Protein AF-K9G7H6-F1 (afdb_monomer)

Nearest PDB structures (foldseek):
  8pt8-assembly1_A  TM=5.537E-01  e=4.259E-01  Homo sapiens
  8pt9-assembly2_B  TM=5.452E-01  e=5.013E-01  Homo sapiens
  4yr8-assembly3_C  TM=5.634E-01  e=5.588E-01  Homo sapiens
  6f5e-assembly1_B  TM=5.385E-01  e=5.899E-01  Homo sapiens
  4x21-assembly1_A  TM=5.453E-01  e=1.747E+00  Homo sapiens

Foldseek 3Di:
DCVQQVDDQDDPPPDDPLNRVQSLQQAALDHDDPVCVVVNCVVVVVPPCPDPDRHHYLLCSLCCRQVVDPDDNPDDNVLSVLVSVLVNLQSHPDPVSRDDPVRSCPRCSVVVVVVVD

Secondary structure (DSSP, 8-state):
-HHHHSS-SS--SS--HHHHHHHHHHHSSSPPPHHHHHHHHHHHTT-----SSPPPPHHHHHHHHHHSS-S---S-HHHHHHHHHHHHHH--S-GGGSPPHHHHHTSTHHHHHHTT-

Structure (mmCIF, N/CA/C/O backbone):
data_AF-K9G7H6-F1
#
_entry.id   AF-K9G7H6-F1
#
loop_
_atom_site.group_PDB
_atom_site.id
_atom_site.type_symbol
_atom_site.label_atom_id
_atom_site.label_alt_id
_atom_site.label_comp_id
_atom_site.label_asym_id
_atom_site.label_entity_id
_atom_site.label_seq_id
_atom_site.pdbx_PDB_ins_code
_atom_site.Cartn_x
_atom_site.Cartn_y
_atom_site.Cartn_z
_atom_site.occupancy
_atom_site.B_iso_or_equiv
_atom_site.auth_seq_id
_atom_site.auth_comp_id
_atom_site.auth_asym_id
_atom_site.auth_atom_id
_atom_site.pdbx_PDB_model_num
ATOM 1 N N . MET A 1 1 ? -2.984 7.324 3.554 1.00 57.25 1 MET A N 1
ATOM 2 C CA . MET A 1 1 ? -1.631 7.410 4.145 1.00 57.25 1 MET A CA 1
ATOM 3 C C . MET A 1 1 ? -1.363 8.787 4.736 1.00 57.25 1 MET A C 1
ATOM 5 O O . MET A 1 1 ? -1.233 8.849 5.944 1.00 57.25 1 MET A O 1
ATOM 9 N N . HIS A 1 2 ? -1.431 9.889 3.974 1.00 56.44 2 HIS A N 1
ATOM 10 C CA . HIS A 1 2 ? -1.268 11.248 4.537 1.00 56.44 2 HIS A CA 1
ATOM 11 C C . HIS A 1 2 ? -2.168 11.545 5.757 1.00 56.44 2 HIS A C 1
ATOM 13 O O . HIS A 1 2 ? -1.725 12.176 6.705 1.00 56.44 2 HIS A O 1
ATOM 19 N N . VAL A 1 3 ? -3.401 11.023 5.775 1.00 59.88 3 VAL A N 1
ATOM 20 C CA . VAL A 1 3 ? -4.355 11.214 6.888 1.00 59.88 3 VAL A CA 1
ATOM 21 C C . VAL A 1 3 ? -3.909 10.548 8.198 1.00 59.88 3 VAL A C 1
ATOM 23 O O . VAL A 1 3 ? -4.262 11.036 9.261 1.00 59.88 3 VAL A O 1
ATOM 26 N N . PHE A 1 4 ? -3.130 9.466 8.139 1.00 57.44 4 PHE A N 1
ATOM 27 C CA . PHE A 1 4 ? -2.709 8.727 9.337 1.00 57.44 4 PHE A CA 1
ATOM 28 C C . PHE A 1 4 ? -1.346 9.168 9.855 1.00 57.44 4 PHE A C 1
ATOM 30 O O . PHE A 1 4 ? -1.067 9.022 11.037 1.00 57.44 4 PHE A O 1
ATOM 37 N N . VAL A 1 5 ? -0.496 9.675 8.961 1.00 60.81 5 VAL A N 1
ATOM 38 C CA . VAL A 1 5 ? 0.928 9.823 9.258 1.00 60.81 5 VAL A CA 1
ATOM 39 C C . VAL A 1 5 ? 1.518 11.172 8.845 1.00 60.81 5 VAL A C 1
ATOM 41 O O . VAL A 1 5 ? 2.693 11.439 9.069 1.00 60.81 5 VAL A O 1
ATOM 44 N N . GLY A 1 6 ? 0.726 12.043 8.211 1.00 64.00 6 GLY A N 1
ATOM 45 C CA . GLY A 1 6 ? 1.120 13.403 7.825 1.00 64.00 6 GLY A CA 1
ATOM 46 C C . GLY A 1 6 ? 2.200 13.505 6.739 1.00 64.00 6 GLY A C 1
ATOM 47 O O . GLY A 1 6 ? 2.391 14.584 6.185 1.00 64.00 6 GLY A O 1
ATOM 48 N N . GLN A 1 7 ? 2.862 12.403 6.381 1.00 66.50 7 GLN A N 1
ATOM 49 C CA . GLN A 1 7 ? 3.971 12.345 5.426 1.00 66.50 7 GLN A CA 1
ATOM 50 C C . GLN A 1 7 ? 3.574 11.652 4.109 1.00 66.50 7 GLN A C 1
ATOM 52 O O . GLN A 1 7 ? 2.655 10.819 4.097 1.00 66.50 7 GLN A O 1
ATOM 57 N N . PRO A 1 8 ? 4.222 12.002 2.979 1.00 73.88 8 PRO A N 1
ATOM 58 C CA . PRO A 1 8 ? 4.097 11.238 1.744 1.00 73.88 8 PRO A CA 1
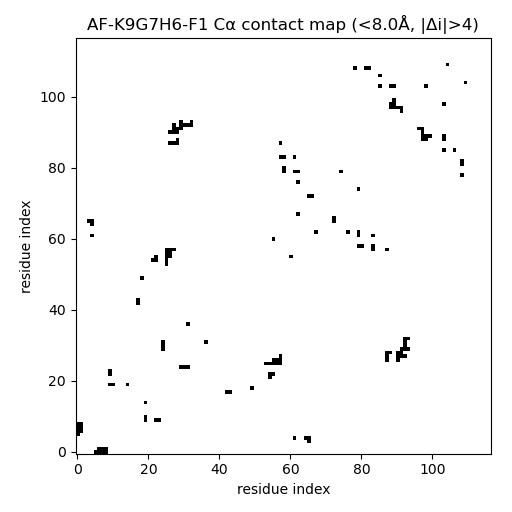ATOM 59 C C . PRO A 1 8 ? 4.720 9.844 1.917 1.00 73.88 8 PRO A C 1
ATOM 61 O O . PRO A 1 8 ? 5.717 9.683 2.611 1.00 73.88 8 PRO A O 1
ATOM 64 N N . THR A 1 9 ? 4.116 8.832 1.291 1.00 72.94 9 THR A N 1
ATOM 65 C CA . THR A 1 9 ? 4.587 7.436 1.367 1.00 72.94 9 THR A CA 1
ATOM 66 C C . THR A 1 9 ? 5.959 7.247 0.721 1.00 72.94 9 THR A C 1
ATOM 68 O O . THR A 1 9 ? 6.755 6.453 1.198 1.00 72.94 9 THR A O 1
ATOM 71 N N . PHE A 1 10 ? 6.240 8.003 -0.340 1.00 79.00 10 PHE A N 1
ATOM 72 C CA . PHE A 1 10 ? 7.533 8.014 -1.018 1.00 79.00 10 PHE A CA 1
ATOM 73 C C . PHE A 1 10 ? 8.230 9.342 -0.755 1.00 79.00 10 PHE A C 1
ATOM 75 O O . PHE A 1 10 ? 7.560 10.375 -0.628 1.00 79.00 10 PHE A O 1
ATOM 82 N N . ASP A 1 11 ? 9.561 9.314 -0.697 1.00 74.19 11 ASP A N 1
ATOM 83 C CA . ASP A 1 11 ? 10.332 10.542 -0.541 1.00 74.19 11 ASP A CA 1
ATOM 84 C C . ASP A 1 11 ? 10.087 11.453 -1.755 1.00 74.19 11 ASP A C 1
ATOM 86 O O . ASP A 1 11 ? 9.886 11.012 -2.885 1.00 74.19 11 ASP A O 1
ATOM 90 N N . THR A 1 12 ? 10.048 12.753 -1.515 1.00 69.19 12 THR A N 1
ATOM 91 C CA . THR A 1 12 ? 9.867 13.765 -2.561 1.00 69.19 12 THR A CA 1
ATOM 92 C C . THR A 1 12 ? 11.101 14.648 -2.714 1.00 69.19 12 THR A C 1
ATOM 94 O O . THR A 1 12 ? 11.203 15.396 -3.688 1.00 69.19 12 THR A O 1
ATOM 97 N N . PHE A 1 13 ? 12.063 14.556 -1.792 1.00 72.38 13 PHE A N 1
ATOM 98 C CA . PHE A 1 13 ? 13.279 15.349 -1.809 1.00 72.38 13 PHE A CA 1
ATOM 99 C C . PHE A 1 13 ? 14.365 14.670 -2.651 1.00 72.38 13 PHE A C 1
ATOM 101 O O . PHE A 1 13 ? 14.787 13.558 -2.361 1.00 72.38 13 PHE A O 1
ATOM 108 N N . MET A 1 14 ? 14.829 15.349 -3.708 1.00 71.88 14 MET A N 1
ATOM 109 C CA . MET A 1 14 ? 15.899 14.872 -4.607 1.00 71.88 14 MET A CA 1
ATOM 110 C C . MET A 1 14 ? 15.669 13.461 -5.188 1.00 71.88 14 MET A C 1
ATOM 112 O O . MET A 1 14 ? 16.621 12.764 -5.535 1.00 71.88 14 MET A O 1
ATOM 116 N N . ILE A 1 15 ? 14.409 13.043 -5.326 1.00 81.25 15 ILE A N 1
ATOM 117 C CA . ILE A 1 15 ? 14.089 11.706 -5.817 1.00 81.25 15 ILE A CA 1
ATOM 118 C C . ILE A 1 15 ? 14.346 11.579 -7.323 1.00 81.25 15 ILE A C 1
ATOM 120 O O . ILE A 1 15 ? 13.907 12.406 -8.127 1.00 81.25 15 ILE A O 1
ATOM 124 N N . THR A 1 16 ? 15.053 10.521 -7.714 1.00 83.56 16 THR A N 1
ATOM 125 C CA . THR A 1 16 ? 15.192 10.103 -9.114 1.00 83.56 16 THR A CA 1
ATOM 126 C C . THR A 1 16 ? 14.151 9.028 -9.433 1.00 83.56 16 THR A C 1
ATOM 128 O O . THR A 1 16 ? 13.677 8.348 -8.520 1.00 83.56 16 THR A O 1
ATOM 131 N N . PRO A 1 17 ? 13.785 8.808 -10.710 1.00 83.88 17 PRO A N 1
ATOM 132 C CA . PRO A 1 17 ? 12.859 7.728 -11.044 1.00 83.88 17 PRO A CA 1
ATOM 133 C C . PRO A 1 17 ? 13.373 6.347 -10.607 1.00 83.88 17 PRO A C 1
ATOM 135 O O . PRO A 1 17 ? 12.574 5.506 -10.211 1.00 83.88 17 PRO A O 1
ATOM 138 N N . THR A 1 18 ? 14.693 6.132 -10.622 1.00 84.31 18 THR A N 1
ATOM 139 C CA . THR A 1 18 ? 15.326 4.903 -10.129 1.00 84.31 18 THR A CA 1
ATOM 140 C C . THR A 1 18 ? 15.118 4.737 -8.624 1.00 84.31 18 THR A C 1
ATOM 142 O O . THR A 1 18 ? 14.618 3.711 -8.172 1.00 84.31 18 THR A O 1
ATOM 145 N N . LEU A 1 19 ? 15.398 5.777 -7.837 1.00 82.56 19 LEU A N 1
ATOM 146 C CA . LEU A 1 19 ? 15.172 5.725 -6.394 1.00 82.56 19 LEU A CA 1
ATOM 147 C C . LEU A 1 19 ? 13.688 5.503 -6.059 1.00 82.56 19 LEU A C 1
ATOM 149 O O . LEU A 1 19 ? 13.369 4.706 -5.181 1.00 82.56 19 LEU A O 1
ATOM 153 N N . LEU A 1 20 ? 12.778 6.143 -6.802 1.00 85.69 20 LEU A N 1
ATOM 154 C CA . LEU A 1 20 ? 11.338 5.956 -6.629 1.00 85.69 20 LEU A CA 1
ATOM 155 C C . LEU A 1 20 ? 10.902 4.516 -6.895 1.00 85.69 20 LEU A C 1
ATOM 157 O O . LEU A 1 20 ? 10.156 3.957 -6.099 1.00 85.69 20 LEU A O 1
ATOM 161 N N . VAL A 1 21 ? 11.344 3.905 -7.995 1.00 87.00 21 VAL A N 1
ATOM 162 C CA . VAL A 1 21 ? 10.975 2.516 -8.298 1.00 87.00 21 VAL A CA 1
ATOM 163 C C . VAL A 1 21 ? 11.550 1.564 -7.250 1.00 87.00 21 VAL A C 1
ATOM 165 O O . VAL A 1 21 ? 10.814 0.691 -6.803 1.00 87.00 21 VAL A O 1
ATOM 168 N N . GLY A 1 22 ? 12.781 1.785 -6.777 1.00 86.94 22 GLY A N 1
ATOM 169 C CA . GLY A 1 22 ? 13.350 1.020 -5.663 1.00 86.94 22 GLY A CA 1
ATOM 170 C C . GLY A 1 22 ? 12.507 1.122 -4.386 1.00 86.94 22 GLY A C 1
ATOM 171 O O . GLY A 1 22 ? 12.145 0.107 -3.801 1.00 86.94 22 GLY A O 1
ATOM 172 N N . GLN A 1 23 ? 12.082 2.332 -4.002 1.00 87.56 23 GLN A N 1
ATOM 173 C CA . GLN A 1 23 ? 11.163 2.526 -2.870 1.00 87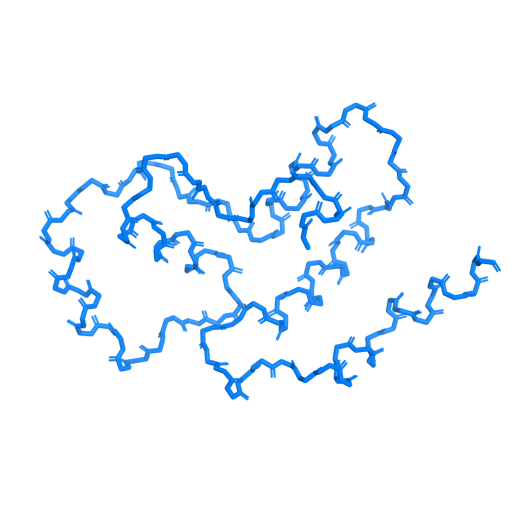.56 23 GLN A CA 1
ATOM 174 C C . GLN A 1 23 ? 9.813 1.830 -3.087 1.00 87.56 23 GLN A C 1
ATOM 176 O O . GLN A 1 23 ? 9.266 1.215 -2.174 1.00 87.56 23 GLN A O 1
ATOM 181 N N . MET A 1 24 ? 9.259 1.912 -4.300 1.00 89.62 24 MET A N 1
ATOM 182 C CA . MET A 1 24 ? 8.011 1.231 -4.636 1.00 89.62 24 MET A CA 1
ATOM 183 C C . MET A 1 24 ? 8.156 -0.291 -4.554 1.00 89.62 24 MET A C 1
ATOM 185 O O . MET A 1 24 ? 7.196 -0.938 -4.155 1.00 89.62 24 MET A O 1
ATOM 189 N N . GLN A 1 25 ? 9.314 -0.856 -4.909 1.00 90.12 25 GLN A N 1
ATOM 190 C CA . GLN A 1 25 ? 9.572 -2.296 -4.825 1.00 90.12 25 GLN A CA 1
ATOM 191 C C . GLN A 1 25 ? 9.606 -2.797 -3.377 1.00 90.12 25 GLN A C 1
ATOM 193 O O . GLN A 1 25 ? 9.017 -3.836 -3.105 1.00 90.12 25 GLN A O 1
ATOM 198 N N . GLU A 1 26 ? 10.208 -2.049 -2.450 1.00 91.38 26 GLU A N 1
ATOM 199 C CA . GLU A 1 26 ? 10.233 -2.426 -1.024 1.00 91.38 26 GLU A CA 1
ATOM 200 C C . GLU A 1 26 ? 8.856 -2.290 -0.345 1.00 91.38 26 GLU A C 1
ATOM 202 O O . GLU A 1 26 ? 8.522 -3.015 0.595 1.00 91.38 26 GLU A O 1
ATOM 207 N N . MET A 1 27 ? 8.026 -1.350 -0.808 1.00 90.56 27 MET A N 1
ATOM 208 C CA . MET A 1 27 ? 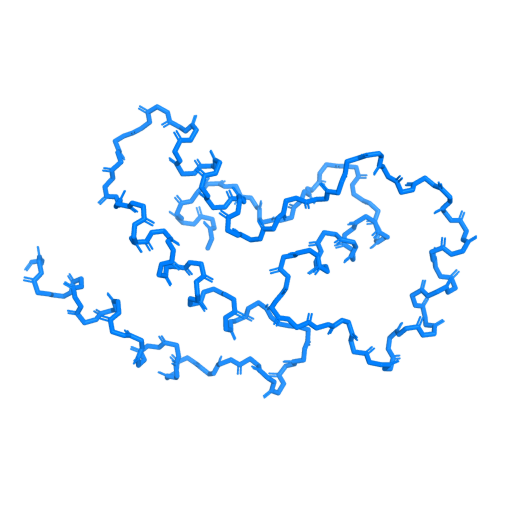6.731 -1.056 -0.183 1.00 90.56 27 MET A CA 1
ATOM 209 C C . MET A 1 27 ? 5.545 -1.798 -0.808 1.00 90.56 27 MET A C 1
ATOM 211 O O . MET A 1 27 ? 4.544 -2.038 -0.124 1.00 90.56 27 MET A O 1
ATOM 215 N N . ALA A 1 28 ? 5.597 -2.113 -2.104 1.00 92.38 28 ALA A N 1
ATOM 216 C CA . ALA A 1 28 ? 4.516 -2.817 -2.782 1.00 92.38 28 ALA A CA 1
ATOM 217 C C . ALA A 1 28 ? 4.401 -4.263 -2.288 1.00 92.38 28 ALA A C 1
ATOM 219 O O . ALA A 1 28 ? 5.369 -4.906 -1.901 1.00 92.38 28 ALA A O 1
ATOM 220 N N . SER A 1 29 ? 3.179 -4.794 -2.303 1.00 92.88 29 SER A N 1
ATOM 221 C CA . SER A 1 29 ? 2.921 -6.183 -1.887 1.00 92.88 29 SER A CA 1
ATOM 222 C C . SER A 1 29 ? 2.999 -7.197 -3.033 1.00 92.88 29 SER A C 1
ATOM 224 O O . SER A 1 29 ? 2.549 -8.334 -2.875 1.00 92.88 29 SER A O 1
ATOM 226 N N . ASP A 1 30 ? 3.477 -6.778 -4.200 1.00 92.88 30 ASP A N 1
ATOM 227 C CA . ASP A 1 30 ? 3.718 -7.604 -5.376 1.00 92.88 30 ASP A CA 1
ATOM 228 C C . ASP A 1 30 ? 5.045 -7.220 -6.035 1.00 92.88 30 ASP A C 1
ATOM 230 O O . ASP A 1 30 ? 5.540 -6.103 -5.882 1.00 92.88 30 ASP A O 1
ATOM 234 N N . ASP A 1 31 ? 5.609 -8.167 -6.780 1.00 91.88 31 ASP A N 1
ATOM 235 C CA . ASP A 1 31 ? 6.841 -7.939 -7.522 1.00 91.88 31 ASP A CA 1
ATOM 236 C C . ASP A 1 31 ? 6.615 -6.970 -8.686 1.00 91.88 31 ASP A C 1
ATOM 238 O O . ASP A 1 31 ? 5.507 -6.820 -9.220 1.00 91.88 31 ASP A O 1
ATOM 242 N N . LEU A 1 32 ? 7.708 -6.355 -9.141 1.00 91.19 32 LEU A N 1
ATOM 243 C CA . LEU A 1 32 ? 7.687 -5.555 -10.355 1.00 91.19 32 LEU A CA 1
ATOM 244 C C . LEU A 1 32 ? 7.179 -6.421 -11.532 1.00 91.19 32 LEU A C 1
ATOM 246 O O . LEU A 1 32 ? 7.658 -7.540 -11.738 1.00 91.19 32 LEU A O 1
ATOM 250 N N . PRO A 1 33 ? 6.217 -5.941 -12.341 1.00 92.12 33 PRO A N 1
ATOM 251 C CA . PRO A 1 33 ? 5.669 -6.738 -13.426 1.00 92.12 33 PRO A CA 1
ATOM 252 C C . PRO A 1 33 ? 6.744 -7.142 -14.434 1.00 92.12 33 PRO A C 1
ATOM 254 O O . PRO A 1 33 ? 7.534 -6.306 -14.867 1.00 92.12 33 PRO A O 1
ATOM 257 N N . ASN A 1 34 ? 6.692 -8.384 -14.928 1.00 90.75 34 ASN A N 1
ATOM 258 C CA . ASN A 1 34 ? 7.694 -8.903 -15.871 1.00 90.75 34 ASN A CA 1
ATOM 259 C C . ASN A 1 34 ? 7.929 -8.020 -17.102 1.00 90.75 34 ASN A C 1
ATOM 261 O O . ASN A 1 34 ? 9.057 -7.869 -17.560 1.00 90.75 34 ASN A O 1
ATOM 265 N N . ARG A 1 35 ? 6.864 -7.381 -17.598 1.00 90.31 35 ARG A N 1
ATOM 266 C CA . ARG A 1 35 ? 6.909 -6.432 -18.723 1.00 90.31 35 ARG A CA 1
ATOM 267 C C . ARG A 1 35 ? 7.760 -5.181 -18.461 1.00 90.31 35 ARG A C 1
ATOM 269 O O . ARG A 1 35 ? 8.041 -4.447 -19.401 1.00 90.31 35 ARG A O 1
ATOM 276 N N . TRP A 1 36 ? 8.082 -4.881 -17.206 1.00 88.88 36 TRP A N 1
ATOM 277 C CA . TRP A 1 36 ? 8.824 -3.689 -16.798 1.00 88.88 36 TRP A CA 1
ATOM 278 C C . TRP A 1 36 ? 10.287 -3.991 -16.472 1.00 88.88 36 TRP A C 1
ATOM 280 O O . TRP A 1 36 ? 11.083 -3.061 -16.540 1.00 88.88 36 TRP A O 1
ATOM 290 N N . HIS A 1 37 ? 10.666 -5.255 -16.231 1.00 87.19 37 HIS A N 1
ATOM 291 C CA . HIS A 1 37 ? 12.056 -5.639 -15.945 1.00 87.19 37 HIS A CA 1
ATOM 292 C C . HIS A 1 37 ? 13.034 -5.174 -17.032 1.00 87.19 37 HIS A C 1
ATOM 294 O O . HIS A 1 37 ? 14.017 -4.524 -16.716 1.00 87.19 37 HIS A O 1
ATOM 300 N N . GLU A 1 38 ? 12.734 -5.377 -18.320 1.00 87.44 38 GLU A N 1
ATOM 301 C CA . GLU A 1 38 ? 13.656 -4.962 -19.395 1.00 87.44 38 GLU A CA 1
ATOM 302 C C . GLU A 1 38 ? 13.891 -3.443 -19.463 1.00 87.44 38 GLU A C 1
ATOM 304 O O . GLU A 1 38 ? 14.951 -2.987 -19.894 1.00 87.44 38 GLU A O 1
ATOM 309 N N . ILE A 1 39 ? 12.879 -2.648 -19.106 1.00 86.38 39 ILE A N 1
ATOM 310 C CA . ILE A 1 39 ? 12.978 -1.183 -19.074 1.00 86.38 39 ILE A CA 1
ATOM 311 C C . ILE A 1 39 ? 13.720 -0.758 -17.807 1.00 86.38 39 ILE A C 1
ATOM 313 O O . ILE A 1 39 ? 14.563 0.135 -17.860 1.00 86.38 39 ILE A O 1
ATOM 317 N N . TRP A 1 40 ? 13.423 -1.427 -16.694 1.00 85.25 40 TRP A N 1
ATOM 318 C CA . TRP A 1 40 ? 14.056 -1.208 -15.407 1.00 85.25 40 TRP A CA 1
ATOM 319 C C . TRP A 1 40 ? 15.554 -1.503 -15.447 1.00 85.25 40 TRP A C 1
ATOM 321 O O . TRP A 1 40 ? 16.342 -0.628 -15.112 1.00 85.25 40 TRP A O 1
ATOM 331 N N . ASP A 1 41 ? 15.961 -2.659 -15.966 1.00 84.25 41 ASP A N 1
ATOM 332 C CA . ASP A 1 41 ? 17.365 -3.071 -16.050 1.00 84.25 41 ASP A CA 1
ATOM 333 C C . ASP A 1 41 ? 18.204 -2.087 -16.875 1.00 84.25 41 ASP A C 1
ATOM 335 O O . ASP A 1 41 ? 19.336 -1.772 -16.514 1.00 84.25 41 ASP A O 1
ATOM 339 N N . LYS A 1 42 ? 17.636 -1.535 -17.956 1.00 84.19 42 LYS A N 1
ATOM 340 C CA . LYS A 1 42 ? 18.294 -0.490 -18.759 1.00 84.19 42 LYS A CA 1
ATOM 341 C C . LYS A 1 42 ? 18.468 0.816 -17.993 1.00 84.19 42 LYS A C 1
ATOM 343 O O . LYS A 1 42 ? 19.444 1.513 -18.219 1.00 84.19 42 LYS A O 1
ATOM 348 N N . MET A 1 43 ? 17.515 1.159 -17.131 1.00 79.25 43 MET A N 1
ATOM 349 C CA . MET A 1 43 ? 17.549 2.387 -16.339 1.00 79.25 43 MET A CA 1
ATOM 350 C C . MET A 1 43 ? 18.440 2.253 -15.097 1.00 79.25 43 MET A C 1
ATOM 352 O O . MET A 1 43 ? 19.029 3.236 -14.655 1.00 79.25 43 MET A O 1
ATOM 356 N N . ASN A 1 44 ? 18.527 1.045 -14.539 1.00 72.19 44 ASN A N 1
ATOM 357 C CA . ASN A 1 44 ? 19.300 0.732 -13.343 1.00 72.19 44 ASN A CA 1
ATOM 358 C C . ASN A 1 44 ? 20.777 0.453 -13.669 1.00 72.19 44 ASN A C 1
ATOM 360 O O . ASN A 1 44 ? 21.648 0.778 -12.874 1.00 72.19 44 ASN A O 1
ATOM 364 N N . GLY A 1 45 ? 21.077 -0.078 -14.862 1.00 61.31 45 GLY A N 1
ATOM 365 C CA . GLY A 1 45 ? 22.449 -0.329 -15.325 1.00 61.31 45 GLY A CA 1
ATOM 366 C C . GLY A 1 45 ? 23.325 0.923 -15.487 1.00 61.31 45 GLY A C 1
ATOM 367 O O . GLY A 1 45 ? 24.543 0.792 -15.560 1.00 61.31 45 GLY A O 1
ATOM 368 N N . ASP A 1 46 ? 22.722 2.115 -15.503 1.00 56.22 46 ASP A N 1
ATOM 369 C CA . ASP A 1 46 ? 23.424 3.405 -15.562 1.00 56.22 46 ASP A CA 1
ATOM 370 C C . ASP A 1 46 ? 23.664 4.032 -14.166 1.00 56.22 46 ASP A C 1
ATOM 372 O O . ASP A 1 46 ? 24.412 5.004 -14.060 1.00 56.22 46 ASP A O 1
ATOM 376 N N . ASN A 1 47 ? 23.064 3.490 -13.094 1.00 55.34 47 ASN A N 1
ATOM 377 C CA . ASN A 1 47 ? 23.137 4.014 -11.723 1.00 55.34 47 ASN A CA 1
ATOM 378 C C . ASN A 1 47 ? 23.635 2.927 -10.752 1.00 55.34 47 ASN A C 1
ATOM 380 O O . ASN A 1 47 ? 22.847 2.219 -10.135 1.00 55.34 47 ASN A O 1
ATOM 384 N N . ASP A 1 48 ? 24.955 2.838 -10.579 1.00 51.12 48 ASP A N 1
ATOM 385 C CA . ASP A 1 48 ? 25.624 1.940 -9.613 1.00 51.12 48 ASP A CA 1
ATOM 386 C C . ASP A 1 48 ? 25.537 2.458 -8.152 1.00 51.12 48 ASP A C 1
ATOM 388 O O . ASP A 1 48 ? 26.079 1.864 -7.226 1.00 51.12 48 ASP A O 1
ATOM 392 N N . GLU A 1 49 ? 24.847 3.582 -7.919 1.00 52.78 49 GLU A N 1
ATOM 393 C CA . GLU A 1 49 ? 24.572 4.145 -6.590 1.00 52.78 49 GLU A CA 1
ATOM 394 C C . GLU A 1 49 ? 23.185 3.710 -6.090 1.00 52.78 49 GLU A C 1
ATOM 396 O O . GLU A 1 49 ? 22.287 4.527 -5.878 1.00 52.78 49 GLU A O 1
ATOM 401 N N . LEU A 1 50 ? 22.978 2.409 -5.889 1.00 55.22 50 LEU A N 1
ATOM 402 C CA . LEU A 1 50 ? 21.925 1.984 -4.969 1.00 55.22 50 LEU A CA 1
ATOM 403 C C . LEU A 1 50 ? 22.469 2.184 -3.554 1.00 55.22 50 LEU A C 1
ATOM 405 O O . LEU A 1 50 ? 23.449 1.567 -3.150 1.00 55.22 50 LEU A O 1
ATOM 409 N N . THR A 1 51 ? 21.869 3.133 -2.844 1.00 54.06 51 THR A N 1
ATOM 410 C CA . THR A 1 51 ? 22.218 3.546 -1.485 1.00 54.06 51 THR A CA 1
ATOM 411 C C . THR A 1 51 ? 22.402 2.347 -0.550 1.00 54.06 51 THR A C 1
ATOM 413 O O . THR A 1 51 ? 21.539 1.476 -0.507 1.00 54.0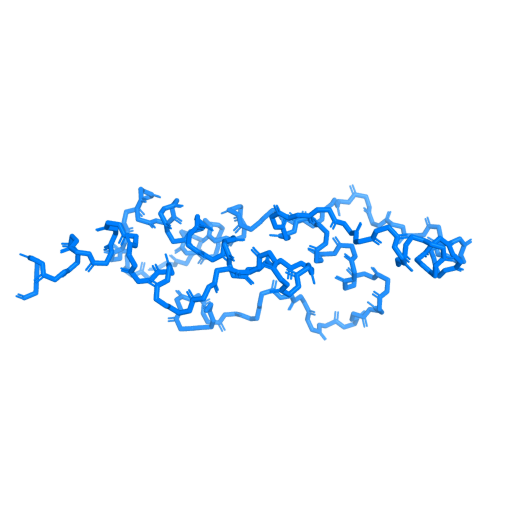6 51 THR A O 1
ATOM 416 N N . ASP A 1 52 ? 23.468 2.352 0.263 1.00 57.16 52 ASP A N 1
ATOM 417 C CA . ASP A 1 52 ? 23.832 1.298 1.238 1.00 57.16 52 ASP A CA 1
ATOM 418 C C . ASP A 1 52 ? 22.731 0.940 2.267 1.00 57.16 52 ASP A C 1
ATOM 420 O O . ASP A 1 52 ? 22.887 -0.011 3.032 1.00 57.16 52 ASP A O 1
ATOM 424 N N . ASN A 1 53 ? 21.616 1.677 2.296 1.00 62.75 53 ASN A N 1
ATOM 425 C CA . ASN A 1 53 ? 20.423 1.331 3.061 1.00 62.75 53 ASN A CA 1
ATOM 426 C C . ASN A 1 53 ? 19.228 1.120 2.119 1.00 62.75 53 ASN A C 1
ATOM 428 O O . ASN A 1 53 ? 18.858 2.063 1.408 1.00 62.75 53 ASN A O 1
ATOM 432 N N . PRO A 1 54 ? 18.598 -0.069 2.131 1.00 72.25 54 PRO A N 1
ATOM 433 C CA . PRO A 1 54 ? 17.339 -0.280 1.432 1.00 72.25 54 PRO A CA 1
ATOM 434 C C . PRO A 1 54 ? 16.248 0.621 2.023 1.00 72.25 54 PRO A C 1
ATOM 436 O O . PRO A 1 54 ? 16.280 0.978 3.205 1.00 72.25 54 PRO A O 1
ATOM 439 N N . ALA A 1 55 ? 15.284 1.007 1.186 1.00 82.00 55 ALA A N 1
ATOM 440 C CA . ALA A 1 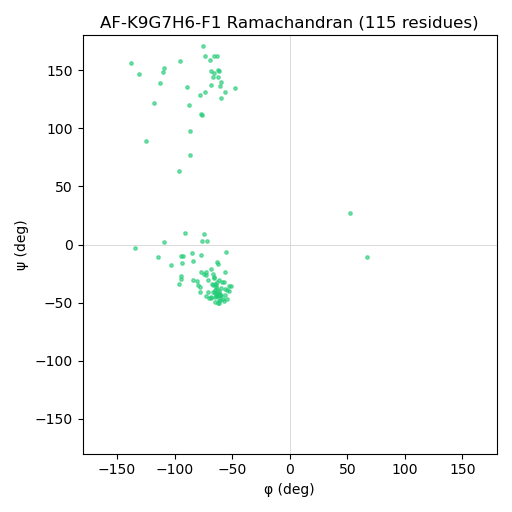55 ? 14.102 1.723 1.649 1.00 82.00 55 ALA A CA 1
ATOM 441 C C . ALA A 1 55 ? 13.310 0.851 2.645 1.00 82.00 55 ALA A C 1
ATOM 443 O O . ALA A 1 55 ? 13.336 -0.374 2.523 1.00 82.00 55 ALA A O 1
ATOM 444 N N . PRO A 1 56 ? 12.602 1.447 3.622 1.00 87.81 56 PRO A N 1
ATOM 445 C CA . PRO A 1 56 ? 11.810 0.670 4.563 1.00 87.81 56 PRO A CA 1
ATOM 446 C C . PRO A 1 56 ? 10.652 -0.025 3.847 1.00 87.81 56 PRO A C 1
ATOM 448 O O . PRO A 1 56 ? 10.046 0.524 2.919 1.00 87.81 56 PRO A O 1
ATOM 451 N N . THR A 1 57 ? 10.282 -1.201 4.343 1.00 91.81 57 THR A N 1
ATOM 452 C CA .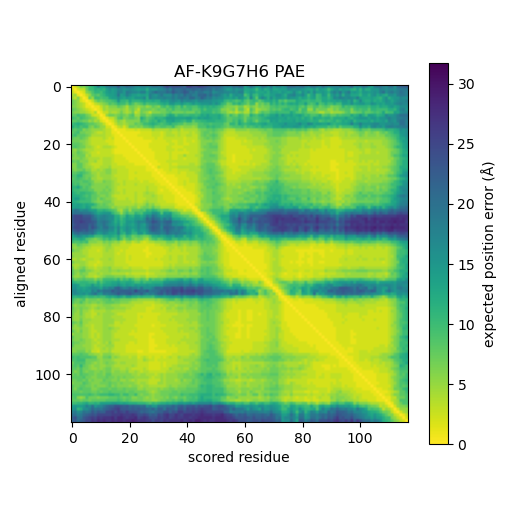 THR A 1 57 ? 9.028 -1.845 3.952 1.00 91.81 57 THR A CA 1
ATOM 453 C C . THR A 1 57 ? 7.830 -0.988 4.371 1.00 91.81 57 THR A C 1
ATOM 455 O O . THR A 1 57 ? 7.916 -0.131 5.256 1.00 91.81 57 THR A O 1
ATOM 458 N N . LEU A 1 58 ? 6.656 -1.247 3.785 1.00 91.06 58 LEU A N 1
ATOM 459 C CA . LEU A 1 58 ? 5.423 -0.539 4.154 1.00 91.06 58 LEU A CA 1
ATOM 460 C C . LEU A 1 58 ? 5.116 -0.623 5.663 1.00 91.06 58 LEU A C 1
ATOM 462 O O . LEU A 1 58 ? 4.652 0.354 6.248 1.00 91.06 58 LEU A O 1
ATOM 466 N N . GLN A 1 59 ? 5.355 -1.780 6.288 1.00 92.94 59 GLN A N 1
ATOM 467 C CA . GLN A 1 59 ? 5.086 -1.971 7.715 1.00 92.94 59 GLN A CA 1
ATOM 468 C C . GLN A 1 59 ? 6.069 -1.175 8.579 1.00 92.94 59 GLN A C 1
ATOM 470 O O . GLN A 1 59 ? 5.634 -0.485 9.497 1.00 92.94 59 GLN A O 1
ATOM 475 N N . GLU A 1 60 ? 7.367 -1.232 8.273 1.00 91.50 60 GLU A N 1
AT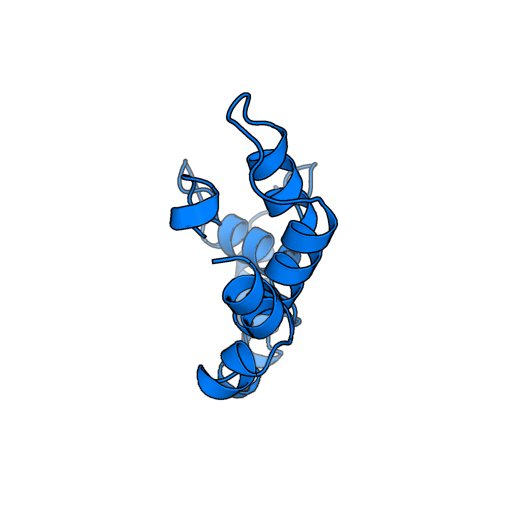OM 476 C CA . GLU A 1 60 ? 8.390 -0.457 8.990 1.00 91.50 60 GLU A CA 1
ATOM 477 C C . GLU A 1 60 ? 8.117 1.043 8.880 1.00 91.50 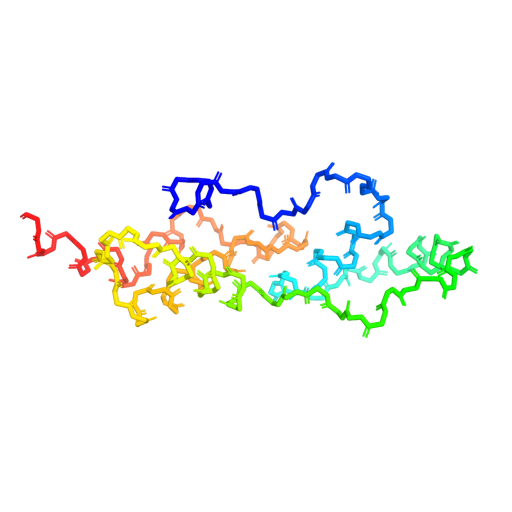60 GLU A C 1
ATOM 479 O O . GLU A 1 60 ? 8.134 1.743 9.888 1.00 91.50 60 GLU A O 1
ATOM 484 N N . TRP A 1 61 ? 7.758 1.514 7.682 1.00 89.75 61 TRP A N 1
ATOM 485 C CA . TRP A 1 61 ? 7.397 2.909 7.440 1.00 89.75 61 TRP A CA 1
ATOM 486 C C . TRP A 1 61 ? 6.185 3.354 8.273 1.00 89.75 61 TRP A C 1
ATOM 488 O O . TRP A 1 61 ? 6.195 4.433 8.869 1.00 89.75 61 TRP A O 1
ATOM 498 N N . LEU A 1 62 ? 5.135 2.525 8.346 1.00 89.50 62 LEU A N 1
ATOM 499 C CA . LEU A 1 62 ? 3.951 2.822 9.157 1.00 89.50 62 LEU A CA 1
ATOM 500 C C . LEU A 1 62 ? 4.285 2.878 10.650 1.00 89.50 62 LEU A C 1
ATOM 502 O O . LEU A 1 62 ? 3.822 3.780 11.345 1.00 89.50 62 LEU A O 1
ATOM 506 N N . GLU A 1 63 ? 5.073 1.927 11.146 1.00 90.44 63 GLU A N 1
ATOM 507 C CA . GLU A 1 63 ? 5.443 1.871 12.558 1.00 90.44 63 GLU A CA 1
ATOM 508 C C . GLU A 1 63 ? 6.370 3.014 12.965 1.00 90.44 63 GLU A C 1
ATOM 510 O O . GLU A 1 63 ? 6.126 3.649 13.992 1.00 90.44 63 GLU A O 1
ATOM 515 N N . GLU A 1 64 ? 7.406 3.292 12.169 1.00 87.81 64 GLU A N 1
ATOM 516 C CA . GLU A 1 64 ? 8.366 4.363 12.435 1.00 87.81 64 GLU A CA 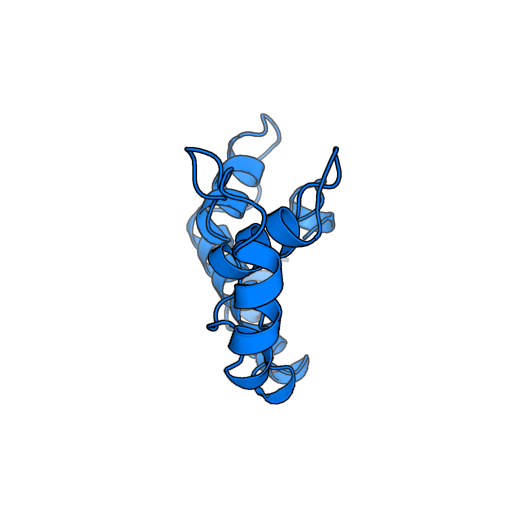1
ATOM 517 C C . GLU A 1 64 ? 7.652 5.703 12.550 1.00 87.81 64 GLU A C 1
ATOM 519 O O . GLU A 1 64 ? 7.852 6.446 13.507 1.00 87.81 64 GLU A O 1
ATOM 524 N N . LEU A 1 65 ? 6.782 6.010 11.596 1.00 84.50 65 LEU A N 1
ATOM 525 C CA . LEU A 1 65 ? 6.156 7.315 11.566 1.00 84.50 65 LEU A CA 1
ATOM 526 C C . LEU A 1 65 ? 4.984 7.447 12.550 1.00 84.50 65 LEU A C 1
ATOM 528 O O . LEU A 1 65 ? 4.785 8.528 13.108 1.00 84.50 65 LEU A O 1
ATOM 532 N N . TYR A 1 66 ? 4.212 6.379 12.779 1.00 85.00 66 TYR A N 1
ATOM 533 C CA . TYR A 1 66 ? 3.102 6.425 13.732 1.00 85.00 66 TYR A CA 1
ATOM 534 C C . TYR A 1 66 ? 3.605 6.455 15.182 1.00 85.00 66 TYR A C 1
ATOM 536 O O . TYR A 1 66 ? 3.147 7.277 15.972 1.00 85.00 66 TYR A O 1
ATOM 544 N N . PHE A 1 67 ? 4.591 5.617 15.529 1.00 86.44 67 PHE A N 1
ATOM 545 C CA . PHE A 1 67 ? 5.123 5.515 16.896 1.00 86.44 67 PHE A CA 1
ATOM 546 C C . PHE A 1 67 ? 6.346 6.400 17.170 1.00 86.44 67 PHE A C 1
ATOM 548 O O . PHE A 1 67 ? 6.682 6.628 18.331 1.00 86.44 67 PHE A O 1
ATOM 555 N N . GLY A 1 68 ? 7.020 6.912 16.139 1.00 81.00 68 GLY A N 1
ATOM 556 C CA . GLY A 1 68 ? 8.132 7.862 16.278 1.00 81.00 68 GLY A CA 1
ATOM 557 C C . GLY A 1 68 ? 7.683 9.295 16.578 1.00 81.00 68 GLY A C 1
ATOM 558 O O . GLY A 1 68 ? 8.505 10.156 16.894 1.00 81.00 68 GLY A O 1
ATOM 559 N N . SER A 1 69 ? 6.379 9.558 16.503 1.00 75.56 69 SER A N 1
ATOM 560 C CA . SER A 1 69 ? 5.756 10.837 16.824 1.00 75.56 69 SER A CA 1
ATOM 561 C C . SER A 1 69 ? 5.378 10.909 18.315 1.00 75.56 69 SER A C 1
ATOM 563 O O . SER A 1 69 ? 4.778 9.974 18.839 1.00 75.56 69 SER A O 1
ATOM 565 N N . PRO A 1 70 ? 5.653 12.022 19.025 1.00 67.62 70 PRO A N 1
ATOM 566 C CA . PRO A 1 70 ? 5.249 12.205 20.424 1.00 67.62 70 PRO A CA 1
ATOM 567 C C . PRO A 1 70 ? 3.743 12.489 20.610 1.00 67.62 70 PRO A C 1
ATOM 569 O O . PRO A 1 70 ? 3.325 12.886 21.700 1.00 67.62 70 PRO A O 1
ATOM 572 N N . GLN A 1 71 ? 2.930 12.366 19.557 1.00 71.31 71 GLN A N 1
ATOM 573 C CA . GLN A 1 71 ? 1.480 12.573 19.615 1.00 71.31 71 GLN A CA 1
ATOM 574 C C . GLN A 1 71 ? 0.770 11.407 20.314 1.00 71.31 71 GLN A C 1
ATOM 576 O O . GLN A 1 71 ? 1.335 10.330 20.497 1.00 71.31 71 GLN A O 1
ATOM 581 N N . SER A 1 72 ? -0.474 11.638 20.747 1.00 59.19 72 SER A N 1
ATOM 582 C CA . SER A 1 72 ? -1.293 10.585 21.346 1.00 59.19 72 SER A CA 1
ATOM 583 C C . SER A 1 72 ? -1.491 9.443 20.351 1.00 59.19 72 SER A C 1
ATOM 585 O O . SER A 1 72 ? -1.913 9.659 19.216 1.00 59.19 72 SER A O 1
ATOM 587 N N . LEU A 1 73 ? -1.148 8.234 20.791 1.00 71.94 73 LEU A N 1
ATOM 588 C CA . LEU A 1 73 ? -1.277 7.009 20.014 1.00 71.94 73 LEU A CA 1
ATOM 589 C C . LEU A 1 73 ? -2.692 6.464 20.213 1.00 71.94 73 LEU A C 1
ATOM 591 O O . LEU A 1 73 ? -2.975 5.820 21.222 1.00 71.94 73 LEU A O 1
ATOM 595 N N . ASP A 1 74 ? -3.573 6.760 19.265 1.00 82.25 74 ASP A N 1
ATOM 596 C CA . ASP A 1 74 ? -4.967 6.302 19.285 1.00 82.25 74 ASP A CA 1
ATOM 597 C C . ASP A 1 74 ? -5.119 4.885 18.700 1.00 82.25 74 ASP A C 1
ATOM 599 O O . ASP A 1 74 ? -6.151 4.243 18.879 1.00 82.25 74 ASP A O 1
ATOM 603 N N . LEU A 1 75 ? -4.087 4.391 18.009 1.00 85.19 75 LEU A N 1
ATOM 604 C CA . LEU A 1 75 ? -4.026 3.063 17.409 1.00 85.19 75 LEU A CA 1
ATOM 605 C C . LEU A 1 75 ? -2.982 2.197 18.111 1.00 85.19 75 LEU A C 1
ATOM 607 O O . LEU A 1 75 ? -1.873 2.634 18.435 1.00 85.19 75 LEU A O 1
ATOM 611 N N . THR A 1 76 ? -3.343 0.934 18.312 1.00 89.50 76 THR A N 1
ATOM 612 C CA . THR A 1 76 ? -2.434 -0.096 18.816 1.00 89.50 76 THR A CA 1
ATOM 613 C C . THR A 1 76 ? -1.464 -0.556 17.726 1.00 89.50 76 THR A C 1
ATOM 615 O O . THR A 1 76 ? -1.600 -0.227 16.546 1.00 89.50 76 THR A O 1
ATOM 618 N N . ARG A 1 77 ? -0.460 -1.357 18.092 1.00 89.88 77 ARG A N 1
ATOM 619 C CA . ARG A 1 77 ? 0.438 -1.960 17.097 1.00 89.88 77 ARG A CA 1
ATOM 620 C C . ARG A 1 77 ? -0.326 -2.919 16.181 1.00 89.88 77 ARG A C 1
ATOM 622 O O . ARG A 1 77 ? -0.060 -2.965 14.984 1.00 89.88 77 ARG A O 1
ATOM 629 N N . GLU A 1 78 ? -1.299 -3.636 16.728 1.00 91.44 78 GLU A N 1
ATOM 630 C CA . GLU A 1 78 ? -2.185 -4.547 16.008 1.00 91.44 78 GLU A CA 1
ATOM 631 C C . GLU A 1 78 ? -3.051 -3.808 14.976 1.00 91.44 78 GLU A C 1
ATOM 633 O O . GLU A 1 78 ? -3.231 -4.293 13.853 1.00 91.44 78 GLU A O 1
ATOM 638 N N . ASP A 1 79 ? -3.523 -2.606 15.312 1.00 90.19 79 ASP A N 1
ATOM 639 C CA . ASP A 1 79 ? -4.218 -1.729 14.366 1.00 90.19 79 ASP A CA 1
ATOM 640 C C . ASP A 1 79 ? -3.308 -1.316 13.208 1.00 90.19 79 ASP A C 1
ATOM 642 O O . ASP A 1 79 ? -3.718 -1.366 12.049 1.00 90.19 79 ASP A O 1
ATOM 646 N N . ILE A 1 80 ? -2.054 -0.958 13.498 1.00 91.06 80 ILE A N 1
ATOM 647 C CA . ILE A 1 80 ? -1.079 -0.576 12.469 1.00 91.06 80 ILE A CA 1
ATOM 648 C C . ILE A 1 80 ? -0.746 -1.751 11.546 1.00 91.06 80 ILE A C 1
ATOM 650 O O . ILE A 1 80 ? -0.698 -1.571 10.330 1.00 91.06 80 ILE A O 1
ATOM 654 N N . VAL A 1 81 ? -0.598 -2.964 12.083 1.00 92.62 81 VAL A N 1
ATOM 655 C CA . VAL A 1 81 ? -0.439 -4.186 11.273 1.00 92.62 81 VAL A CA 1
ATOM 656 C C . VAL A 1 81 ? -1.660 -4.415 10.373 1.00 92.62 81 VAL A C 1
ATOM 658 O O . VAL A 1 81 ? -1.522 -4.728 9.186 1.00 92.62 81 VAL A O 1
ATOM 661 N N . SER A 1 82 ? -2.868 -4.232 10.908 1.00 92.56 82 SER A N 1
ATOM 662 C CA . SER A 1 82 ? -4.114 -4.390 10.146 1.00 92.56 82 SER A CA 1
ATOM 663 C C . SER A 1 82 ? -4.229 -3.353 9.028 1.00 92.56 82 SER A C 1
ATOM 665 O O . SER A 1 82 ? -4.560 -3.690 7.886 1.00 92.56 82 SER A O 1
ATOM 667 N N . LEU A 1 83 ? -3.860 -2.106 9.318 1.00 90.44 83 LEU A N 1
ATOM 668 C CA . LEU A 1 83 ? -3.800 -1.027 8.343 1.00 90.44 83 LEU A CA 1
ATOM 669 C C . LEU A 1 83 ? -2.757 -1.309 7.253 1.00 90.44 83 LEU A C 1
ATOM 671 O O . LEU A 1 83 ? -3.065 -1.161 6.068 1.00 90.44 83 LEU A O 1
ATOM 675 N N . GLY A 1 84 ? -1.563 -1.778 7.625 1.00 91.88 84 GLY A N 1
ATOM 676 C CA . GLY A 1 84 ? -0.515 -2.197 6.692 1.00 91.88 84 GLY A CA 1
ATOM 677 C C . GLY A 1 84 ? -1.003 -3.277 5.729 1.00 91.88 84 GLY A C 1
ATOM 678 O O . GLY A 1 84 ? -0.820 -3.159 4.517 1.00 91.88 84 GLY A O 1
ATOM 679 N N . ARG A 1 85 ? -1.746 -4.270 6.232 1.00 93.38 85 ARG A N 1
ATOM 680 C CA . ARG A 1 85 ? -2.377 -5.309 5.403 1.00 93.38 85 ARG A CA 1
ATOM 681 C C . ARG A 1 85 ? -3.376 -4.732 4.399 1.00 93.38 85 ARG A C 1
ATOM 683 O O . ARG A 1 85 ? -3.361 -5.121 3.231 1.00 93.38 85 ARG A O 1
ATOM 690 N N . ILE A 1 86 ? -4.268 -3.841 4.834 1.00 93.19 86 ILE A N 1
ATOM 691 C CA . ILE A 1 86 ? -5.279 -3.231 3.954 1.00 93.19 86 ILE A CA 1
ATOM 692 C C . ILE A 1 86 ? -4.602 -2.374 2.886 1.00 93.19 86 ILE A C 1
ATOM 694 O O . ILE A 1 86 ? -4.927 -2.485 1.703 1.00 93.19 86 ILE A O 1
ATOM 698 N N . ILE A 1 87 ? -3.628 -1.558 3.284 1.00 91.75 87 ILE A N 1
ATOM 699 C CA . ILE A 1 87 ? -2.864 -0.723 2.363 1.00 91.75 87 ILE A CA 1
ATOM 700 C C . ILE A 1 87 ? -2.090 -1.590 1.368 1.00 91.75 87 ILE A C 1
ATOM 702 O O . ILE A 1 87 ? -2.137 -1.296 0.178 1.00 91.75 87 ILE A O 1
ATOM 706 N N . GLY A 1 88 ? -1.464 -2.686 1.796 1.00 92.50 88 GLY A N 1
ATOM 707 C CA . GLY A 1 88 ? -0.748 -3.607 0.907 1.00 92.50 88 GLY A CA 1
ATOM 708 C C . GLY A 1 88 ? -1.640 -4.262 -0.158 1.00 92.50 88 GLY A C 1
ATOM 709 O O . GLY A 1 88 ? -1.221 -4.501 -1.290 1.00 92.50 88 GLY A O 1
ATOM 710 N N . LYS A 1 89 ? -2.931 -4.477 0.133 1.00 92.69 89 LYS A N 1
ATOM 711 C CA . LYS A 1 89 ? -3.907 -4.922 -0.883 1.00 92.69 89 LYS A CA 1
ATOM 712 C C . LYS A 1 89 ? -4.162 -3.865 -1.970 1.00 92.69 89 LYS A C 1
ATOM 714 O O . LYS A 1 89 ? -4.578 -4.216 -3.075 1.00 92.69 89 LYS A O 1
ATOM 719 N N . LEU A 1 90 ? -3.948 -2.586 -1.662 1.00 92.38 90 LEU A N 1
ATOM 720 C CA . LEU A 1 90 ? -4.147 -1.452 -2.572 1.00 92.38 90 LEU A CA 1
ATOM 721 C C . LEU A 1 90 ? -2.841 -1.017 -3.254 1.00 92.38 90 LEU A C 1
ATOM 723 O O . LEU A 1 90 ? -2.861 -0.584 -4.409 1.00 92.38 90 LEU A O 1
ATOM 727 N N . LEU A 1 91 ? -1.714 -1.134 -2.550 1.00 92.31 91 LEU A N 1
ATOM 728 C CA . LEU A 1 91 ? -0.381 -0.755 -3.001 1.00 92.31 91 LEU A CA 1
ATOM 729 C C . LEU A 1 91 ? 0.266 -1.914 -3.764 1.00 92.31 91 LEU A C 1
ATOM 731 O O . LEU A 1 91 ? 1.097 -2.653 -3.241 1.00 92.31 91 LEU A O 1
ATOM 735 N N . ARG A 1 92 ? -0.174 -2.074 -5.014 1.00 93.62 92 ARG A N 1
ATOM 736 C CA . ARG A 1 92 ? 0.336 -3.082 -5.948 1.00 93.62 92 ARG A CA 1
ATOM 737 C C . ARG A 1 92 ? 0.680 -2.487 -7.303 1.00 93.62 92 ARG A C 1
ATOM 739 O O . ARG A 1 92 ? -0.013 -1.565 -7.760 1.00 93.62 92 ARG A O 1
ATOM 746 N N . PHE A 1 93 ? 1.696 -3.011 -7.970 1.00 92.06 93 PHE A N 1
ATOM 747 C CA . PHE A 1 93 ? 2.041 -2.639 -9.336 1.00 92.06 93 PHE A CA 1
ATOM 748 C C . PHE A 1 93 ? 0.981 -3.115 -10.323 1.00 92.06 93 PHE A C 1
ATOM 750 O O . PHE A 1 93 ? 0.536 -2.337 -11.174 1.00 92.06 93 PHE A O 1
ATOM 757 N N . GLU A 1 94 ? 0.526 -4.362 -10.194 1.00 93.19 94 GLU A N 1
ATOM 758 C CA . GLU A 1 94 ? -0.521 -4.875 -11.065 1.00 93.19 94 GLU A CA 1
ATOM 759 C C . GLU A 1 94 ? -1.890 -4.334 -10.662 1.00 93.19 94 GLU A C 1
ATOM 761 O O . GLU A 1 94 ? -2.470 -4.702 -9.639 1.00 93.19 94 GLU A O 1
ATOM 766 N N . LEU A 1 95 ? -2.456 -3.478 -11.517 1.00 89.00 95 LEU A N 1
ATOM 767 C CA . LEU A 1 95 ? -3.783 -2.891 -11.309 1.00 89.00 95 LEU A CA 1
ATOM 768 C C . LEU A 1 95 ? -4.867 -3.957 -11.139 1.00 89.00 95 LEU A C 1
ATOM 770 O O . LEU A 1 95 ? -5.766 -3.793 -10.321 1.00 89.00 95 LEU A O 1
ATOM 774 N N . SER A 1 96 ? -4.770 -5.051 -11.895 1.00 91.31 96 SER A N 1
ATOM 775 C CA . SER A 1 96 ? -5.693 -6.187 -11.819 1.00 91.31 96 SER A CA 1
ATOM 776 C C . SER A 1 96 ? -5.574 -6.972 -10.510 1.00 91.31 96 SER A C 1
ATOM 778 O O . SER A 1 96 ? -6.516 -7.666 -10.138 1.00 91.31 96 SER A O 1
ATOM 780 N N . ALA A 1 97 ? -4.442 -6.858 -9.811 1.00 91.38 97 ALA A N 1
ATOM 781 C CA . ALA A 1 97 ? -4.198 -7.498 -8.527 1.00 91.38 97 ALA A CA 1
ATOM 782 C C . ALA A 1 97 ? -4.563 -6.604 -7.330 1.00 91.38 97 ALA A C 1
ATOM 784 O O . ALA A 1 97 ? -4.561 -7.100 -6.199 1.00 91.38 97 ALA A O 1
ATOM 785 N N . ARG A 1 98 ? -4.862 -5.313 -7.550 1.00 93.44 98 ARG A N 1
ATOM 786 C CA . ARG A 1 98 ? -5.328 -4.398 -6.498 1.00 93.44 98 ARG A CA 1
ATOM 787 C C . ARG A 1 98 ? -6.720 -4.797 -6.035 1.00 93.44 98 ARG A C 1
ATOM 789 O O . ARG A 1 98 ? -7.607 -5.064 -6.846 1.00 93.44 98 ARG A O 1
ATOM 796 N N . ALA A 1 99 ? -6.929 -4.775 -4.724 1.00 92.38 99 ALA A N 1
ATOM 797 C CA . ALA A 1 99 ? -8.267 -4.906 -4.177 1.00 92.38 99 ALA A CA 1
ATOM 798 C C . ALA A 1 99 ? -9.160 -3.765 -4.682 1.00 92.38 99 ALA A C 1
ATOM 800 O O . ALA A 1 99 ? -8.773 -2.595 -4.701 1.00 92.38 99 ALA A O 1
ATOM 801 N N . SER A 1 100 ? -10.386 -4.109 -5.066 1.00 92.81 100 SER A N 1
ATOM 802 C CA . SER A 1 100 ? -11.440 -3.114 -5.255 1.00 92.81 100 SER A CA 1
ATOM 803 C C . SER A 1 100 ? -11.805 -2.456 -3.921 1.00 92.81 100 SER A C 1
ATOM 805 O O . SER A 1 100 ? -11.569 -3.022 -2.853 1.00 92.81 100 SER A O 1
ATOM 807 N N . ALA A 1 101 ? -12.464 -1.294 -3.976 1.00 88.00 101 ALA A N 1
ATOM 808 C CA . ALA A 1 101 ? -12.958 -0.617 -2.774 1.00 88.00 101 ALA A CA 1
ATOM 809 C C . ALA A 1 101 ? -13.821 -1.543 -1.900 1.00 88.00 101 ALA A C 1
ATOM 811 O O . ALA A 1 101 ? -13.657 -1.569 -0.687 1.00 88.00 101 ALA A O 1
ATOM 812 N N . LYS A 1 102 ? -14.675 -2.368 -2.522 1.00 90.44 102 LYS A N 1
ATOM 813 C CA . LYS A 1 102 ? -15.492 -3.354 -1.808 1.00 90.44 102 LYS A CA 1
ATOM 814 C C . LYS A 1 102 ? -14.631 -4.383 -1.069 1.00 90.44 102 LYS A C 1
ATOM 816 O O . LYS A 1 102 ? -14.808 -4.573 0.120 1.00 90.44 102 LYS A O 1
ATOM 821 N N . GLN A 1 103 ? -13.663 -4.994 -1.751 1.00 91.00 103 GLN A N 1
ATOM 822 C CA . GLN A 1 103 ? -12.795 -6.007 -1.135 1.00 91.00 103 GLN A CA 1
ATOM 823 C C . GLN A 1 103 ? -11.898 -5.442 -0.028 1.00 91.00 103 GLN A C 1
ATOM 825 O O . GLN A 1 103 ? -11.498 -6.183 0.865 1.00 91.00 103 GLN A O 1
ATOM 830 N N . ALA A 1 104 ? -11.537 -4.159 -0.106 1.00 89.31 104 ALA A N 1
ATOM 831 C CA . ALA A 1 104 ? -10.810 -3.489 0.965 1.00 89.31 104 ALA A CA 1
ATOM 832 C C . ALA A 1 104 ? -11.706 -3.256 2.192 1.00 89.31 104 ALA A C 1
ATOM 834 O O . ALA A 1 104 ? -11.250 -3.464 3.308 1.00 89.31 104 ALA A O 1
ATOM 835 N N . LEU A 1 105 ? -12.967 -2.863 1.975 1.00 87.69 105 LEU A N 1
ATOM 836 C CA . LEU A 1 105 ? -13.953 -2.631 3.037 1.00 87.69 105 LEU A CA 1
ATOM 837 C C . LEU A 1 105 ? -14.462 -3.920 3.694 1.00 87.69 105 LEU A C 1
ATOM 839 O O . LEU A 1 105 ? -14.880 -3.868 4.840 1.00 87.69 105 LEU A O 1
ATOM 843 N N . ASP A 1 106 ? -14.382 -5.061 3.009 1.00 90.31 106 ASP A N 1
ATOM 844 C CA . ASP A 1 106 ? -14.711 -6.379 3.574 1.00 90.31 106 ASP A CA 1
ATOM 845 C C . ASP A 1 106 ? -13.647 -6.877 4.598 1.00 90.31 106 ASP A C 1
ATOM 847 O O . ASP A 1 106 ? -13.716 -8.016 5.063 1.00 90.31 106 ASP A O 1
ATOM 851 N N . ASP A 1 107 ? -12.614 -6.082 4.917 1.00 88.81 107 ASP A N 1
ATOM 852 C CA . ASP A 1 107 ? -11.607 -6.428 5.929 1.00 88.81 107 ASP A CA 1
ATOM 853 C C . ASP A 1 107 ? -12.164 -6.204 7.356 1.00 88.81 107 ASP A C 1
ATOM 855 O O . ASP A 1 107 ? -12.631 -5.098 7.639 1.00 88.81 107 ASP A O 1
ATOM 859 N N . PRO A 1 108 ? -12.077 -7.194 8.274 1.00 87.00 108 PRO A N 1
ATOM 860 C CA . PRO A 1 108 ? -12.696 -7.123 9.607 1.00 87.00 108 PRO A CA 1
ATOM 861 C C . PRO A 1 108 ? -12.292 -5.914 10.453 1.00 87.00 108 PRO A C 1
ATOM 863 O O . PRO A 1 108 ? -13.040 -5.501 11.335 1.00 87.00 108 PRO A O 1
ATOM 866 N N . TRP A 1 109 ? -11.130 -5.318 10.173 1.00 85.62 109 TRP A N 1
ATOM 867 C CA . TRP A 1 109 ? -10.674 -4.118 10.870 1.00 85.62 109 TRP A CA 1
ATOM 868 C C . TRP A 1 109 ? -11.676 -2.955 10.757 1.00 85.62 109 TRP A C 1
ATOM 870 O O . TRP A 1 109 ? -11.823 -2.173 11.692 1.00 85.62 109 TRP A O 1
ATOM 880 N N . PHE A 1 110 ? -12.415 -2.854 9.645 1.00 83.81 110 PHE A N 1
ATOM 881 C CA . PHE A 1 110 ? -13.451 -1.828 9.488 1.00 83.81 110 PHE A CA 1
ATOM 882 C C . PHE A 1 110 ? -14.718 -2.112 10.310 1.00 83.81 110 PHE A C 1
ATOM 884 O O . PHE A 1 110 ? -15.404 -1.164 10.689 1.00 83.81 110 PHE A O 1
ATOM 891 N N . ASP A 1 111 ? -15.011 -3.374 10.630 1.00 79.12 111 ASP A N 1
ATOM 892 C CA . ASP A 1 111 ? -16.159 -3.754 11.463 1.00 79.12 111 ASP A CA 1
ATOM 893 C C . ASP A 1 111 ? -15.877 -3.513 12.956 1.00 79.12 111 ASP A C 1
ATOM 895 O O . ASP A 1 111 ? -16.756 -3.077 13.704 1.00 79.12 111 ASP A O 1
ATOM 899 N N . GLU A 1 112 ? -14.636 -3.749 13.392 1.00 67.94 112 GLU A N 1
ATOM 900 C CA . GLU A 1 112 ? -14.200 -3.573 14.784 1.00 67.94 112 GLU A CA 1
ATOM 901 C C . GLU A 1 112 ? -14.201 -2.097 15.218 1.00 67.94 112 GLU A C 1
ATOM 903 O O . GLU A 1 112 ? -14.570 -1.781 16.350 1.00 67.94 112 GLU A O 1
ATOM 908 N N . GLN A 1 113 ? -13.885 -1.179 14.299 1.00 61.97 113 GLN A N 1
ATOM 909 C CA . GLN A 1 113 ? -13.876 0.266 14.558 1.00 61.97 113 GLN A CA 1
ATOM 910 C C . GLN A 1 113 ? -15.289 0.865 14.699 1.00 61.97 113 GLN A C 1
ATOM 912 O O . GLN A 1 113 ? -15.476 1.859 15.397 1.00 61.97 113 GLN A O 1
ATOM 917 N N . ILE A 1 114 ? -16.309 0.257 14.080 1.00 54.81 114 ILE A N 1
ATOM 918 C CA . ILE A 1 114 ? -17.704 0.734 14.152 1.00 54.81 114 ILE A CA 1
ATOM 919 C C . ILE A 1 114 ? -18.360 0.373 15.497 1.00 54.81 114 ILE A C 1
ATOM 921 O O . ILE A 1 114 ? -19.292 1.046 15.929 1.00 54.81 114 ILE A O 1
ATOM 925 N N . LEU A 1 115 ? -17.871 -0.659 16.190 1.00 48.19 115 LEU A N 1
ATOM 926 C CA . LEU A 1 115 ? -18.417 -1.107 17.478 1.00 48.19 115 LEU A CA 1
ATOM 927 C C . LEU A 1 115 ? -17.869 -0.340 18.694 1.00 48.19 115 LEU A C 1
ATOM 929 O O . LEU A 1 115 ? -18.365 -0.536 19.804 1.00 48.19 115 LEU A O 1
ATOM 933 N N . LEU A 1 116 ? -16.869 0.523 18.495 1.00 48.81 116 LEU A N 1
ATOM 934 C CA . LEU A 1 116 ? -16.237 1.339 19.539 1.00 48.81 116 LEU A CA 1
ATOM 935 C C . LEU A 1 116 ? -16.572 2.844 19.432 1.00 48.81 116 LEU A C 1
ATOM 937 O O . LEU A 1 116 ? -16.062 3.624 20.238 1.00 48.81 116 LEU A O 1
ATOM 941 N N . GLY A 1 117 ? -17.413 3.241 18.466 1.00 44.44 117 GLY A N 1
ATOM 942 C CA . GLY A 1 117 ? -17.843 4.626 18.210 1.00 44.44 117 GLY A CA 1
ATOM 943 C C . GLY A 1 117 ? -19.171 5.021 18.849 1.00 44.44 117 GLY A C 1
ATOM 944 O O . GLY A 1 117 ? -20.097 4.180 18.880 1.00 44.44 117 GLY A O 1
#

Solvent-accessible surface area (backbone atoms only — not comparable to full-atom values): 7238 Å² total; per-residue (Å²): 104,50,90,77,54,76,45,73,95,60,83,78,75,90,63,44,74,66,58,50,50,53,40,46,54,46,36,28,70,45,71,82,54,78,91,46,48,73,60,46,52,63,61,46,75,79,50,90,76,72,64,99,63,80,61,62,36,49,58,55,50,51,48,48,52,56,69,70,42,95,62,88,75,91,63,55,72,67,51,51,53,52,48,40,55,52,47,34,40,54,39,40,73,51,71,89,71,29,52,50,73,67,65,53,61,71,38,67,72,61,59,59,57,62,76,76,108

Organism: Penicillium digitatum (strain PHI26 / CECT 20796) (NCBI:txid1170229)

Radius of gyration: 16.45 Å; Cα contacts (8 Å, |Δi|>4): 83; chains: 1; bounding box: 44×24×41 Å

Mean predicted aligned error: 7.96 Å

pLDDT: mean 80.83, std 13.39, range [44.44, 93.62]

Sequence (117 aa):
MHVFVGQPTFDTFMITPTLLVGQMQEMASDDLPNRWHEIWDKMNGDNDELTDNPAPTLQEWLEELYFGSPQSLDLTREDIVSLGRIIGKLLRFELSARASAKQALDDPWFDEQILLG